Protein AF-A3W3N4-F1 (afdb_monomer_lite)

Secondary structure (DSSP, 8-state):
-EEEEEEETTEEEEEEE----TTSS-----S-PPPTT-EEEEEEETTEEEEEEEESSHHHHHHHHHHHT-TT-EEEE------

Structure (mmCIF, N/CA/C/O backbone):
data_AF-A3W3N4-F1
#
_entry.id   AF-A3W3N4-F1
#
loop_
_atom_site.group_PDB
_atom_site.id
_atom_site.type_symbol
_atom_site.label_atom_id
_atom_site.label_alt_id
_atom_site.label_comp_id
_atom_site.label_asym_id
_atom_site.label_entity_id
_atom_site.label_seq_id
_atom_site.pdbx_PDB_ins_code
_atom_site.Cartn_x
_atom_site.Cartn_y
_atom_site.Cartn_z
_atom_site.occupancy
_atom_site.B_iso_or_equiv
_atom_site.auth_seq_id
_atom_site.auth_comp_id
_atom_site.auth_asym_id
_atom_site.auth_atom_id
_atom_site.pdbx_PDB_model_num
ATOM 1 N N . MET A 1 1 ? 14.175 -2.798 -4.374 1.00 53.03 1 MET A N 1
ATOM 2 C CA . MET A 1 1 ? 15.544 -2.297 -4.090 1.00 53.03 1 MET A CA 1
ATOM 3 C C . MET A 1 1 ? 15.955 -1.339 -5.207 1.00 53.03 1 MET A C 1
ATOM 5 O O . MET A 1 1 ? 15.612 -1.613 -6.353 1.00 53.03 1 MET A O 1
ATOM 9 N N . HIS A 1 2 ? 16.597 -0.205 -4.894 1.00 58.59 2 HIS A N 1
ATOM 10 C CA . HIS A 1 2 ? 17.083 0.750 -5.906 1.00 58.59 2 HIS A CA 1
ATOM 11 C C . HIS A 1 2 ? 18.355 0.209 -6.560 1.00 58.59 2 HIS A C 1
ATOM 13 O O . HIS A 1 2 ? 19.331 -0.036 -5.855 1.00 58.59 2 HIS A O 1
ATOM 19 N N . GLU A 1 3 ? 18.345 -0.002 -7.877 1.00 55.88 3 GLU A N 1
ATOM 20 C CA . GLU A 1 3 ? 19.464 -0.642 -8.591 1.00 55.88 3 GLU A CA 1
ATOM 21 C C . GLU A 1 3 ? 20.375 0.351 -9.315 1.00 55.88 3 GLU A C 1
ATOM 23 O O . GLU A 1 3 ? 21.451 -0.024 -9.780 1.00 55.88 3 GLU A O 1
ATOM 28 N N . GLY A 1 4 ? 19.984 1.624 -9.385 1.00 48.06 4 GLY A N 1
ATOM 29 C CA . GLY A 1 4 ? 20.818 2.678 -9.947 1.00 48.06 4 GLY A CA 1
ATOM 30 C C . GLY A 1 4 ? 20.025 3.788 -10.624 1.00 48.06 4 GLY A C 1
ATOM 31 O O . GLY A 1 4 ? 18.857 3.635 -10.980 1.00 48.06 4 GLY A O 1
ATOM 32 N N . ASN A 1 5 ? 20.700 4.921 -10.800 1.00 53.22 5 ASN A N 1
ATOM 33 C CA . ASN A 1 5 ? 20.205 6.074 -11.542 1.00 53.22 5 ASN A CA 1
ATOM 34 C C . ASN A 1 5 ? 20.996 6.193 -12.847 1.00 53.22 5 ASN A C 1
ATOM 36 O O . ASN A 1 5 ? 22.226 6.252 -12.803 1.00 53.22 5 ASN A O 1
ATOM 40 N N . PHE A 1 6 ? 20.313 6.285 -13.990 1.00 55.94 6 PHE A N 1
ATOM 41 C CA . PHE A 1 6 ? 20.943 6.795 -15.208 1.00 55.94 6 PHE A CA 1
ATOM 42 C C . PHE A 1 6 ? 20.766 8.313 -15.236 1.00 55.94 6 PHE A C 1
ATOM 44 O O . PHE A 1 6 ? 19.633 8.803 -15.242 1.00 55.94 6 PHE A O 1
ATOM 51 N N . ALA A 1 7 ? 21.872 9.058 -15.207 1.00 56.72 7 ALA A N 1
ATOM 52 C CA . 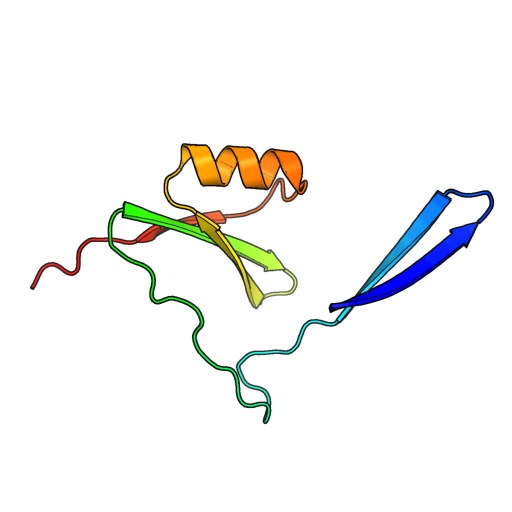ALA A 1 7 ? 21.848 10.513 -15.108 1.00 56.72 7 ALA A CA 1
ATOM 53 C C . ALA A 1 7 ? 22.688 11.188 -16.201 1.00 56.72 7 ALA A C 1
ATOM 55 O O . ALA A 1 7 ? 23.761 10.706 -16.559 1.00 56.72 7 ALA A O 1
ATOM 56 N N . SER A 1 8 ? 22.203 12.333 -16.683 1.00 53.06 8 SER A N 1
ATOM 57 C CA . SER A 1 8 ? 22.932 13.277 -17.539 1.00 53.06 8 SER A CA 1
ATOM 58 C C . SER A 1 8 ? 22.764 14.679 -16.955 1.00 53.06 8 SER A C 1
ATOM 60 O O . SER A 1 8 ? 21.673 15.024 -16.508 1.00 53.06 8 SER A O 1
ATOM 62 N N . GLU A 1 9 ? 23.845 15.461 -16.892 1.00 72.75 9 GLU A N 1
ATOM 63 C CA . GLU A 1 9 ? 23.853 16.849 -16.382 1.00 72.75 9 GLU A CA 1
ATOM 64 C C . GLU A 1 9 ? 23.197 17.047 -14.995 1.00 72.75 9 GLU A C 1
ATOM 66 O O . GLU A 1 9 ? 22.645 18.098 -14.687 1.00 72.75 9 GLU A O 1
ATOM 71 N N . GLY A 1 10 ? 23.258 16.030 -14.128 1.00 65.38 10 GLY A N 1
ATOM 72 C CA . GLY A 1 10 ? 22.696 16.085 -12.772 1.00 65.38 10 GLY A CA 1
ATOM 73 C C . GLY A 1 10 ? 21.197 15.773 -12.675 1.00 65.38 10 GLY A C 1
ATOM 74 O O . GLY A 1 10 ? 20.657 15.764 -11.570 1.00 65.38 10 GLY A O 1
ATOM 75 N N . MET A 1 11 ? 20.534 15.458 -13.791 1.00 66.38 11 MET A N 1
ATOM 76 C CA . MET A 1 11 ? 19.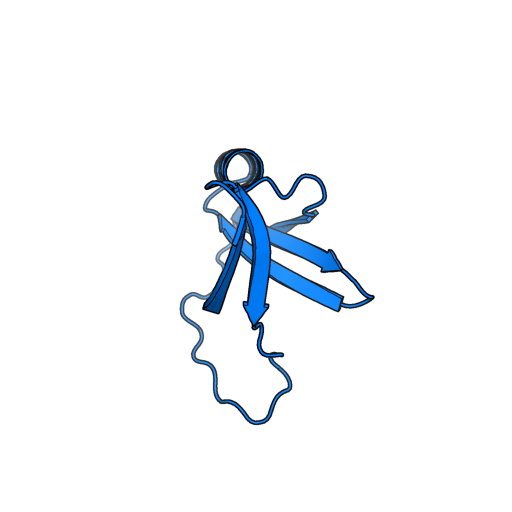148 14.991 -13.823 1.00 66.38 11 MET A CA 1
ATOM 77 C C . MET A 1 11 ? 19.103 13.462 -13.923 1.00 66.38 11 MET A C 1
ATOM 79 O O . MET A 1 11 ? 19.717 12.876 -14.816 1.00 66.38 11 MET A O 1
ATOM 83 N N . ILE A 1 12 ? 18.362 12.807 -13.021 1.00 63.94 12 ILE A N 1
ATOM 84 C CA . ILE A 1 12 ? 18.039 11.378 -13.141 1.00 63.94 12 ILE A CA 1
ATOM 85 C C . ILE A 1 12 ? 16.998 11.243 -14.255 1.00 63.94 12 ILE A C 1
ATOM 87 O O . ILE A 1 12 ? 15.874 11.714 -14.102 1.00 63.94 12 ILE A O 1
ATOM 91 N N . LEU A 1 13 ? 17.374 10.623 -15.375 1.00 64.69 13 LEU A N 1
ATOM 92 C CA . LEU A 1 13 ? 16.448 10.347 -16.478 1.00 64.69 13 LEU A CA 1
ATOM 93 C C . LEU A 1 13 ? 15.657 9.057 -16.240 1.00 64.69 13 LEU A C 1
ATOM 95 O O . LEU A 1 13 ? 14.505 8.962 -16.655 1.00 64.69 13 LEU A O 1
ATOM 99 N N . VAL A 1 14 ? 16.278 8.062 -15.596 1.00 59.47 14 VAL A N 1
ATOM 100 C CA . VAL A 1 14 ? 15.667 6.757 -15.310 1.00 59.47 14 VAL A CA 1
ATOM 101 C C . VAL A 1 14 ? 16.123 6.257 -13.941 1.00 59.47 14 VAL A C 1
ATOM 103 O O . VAL A 1 14 ? 17.324 6.193 -13.665 1.00 59.47 14 VAL A O 1
ATOM 106 N N . THR A 1 15 ? 15.156 5.848 -13.122 1.00 57.91 15 THR A N 1
ATOM 107 C CA . THR A 1 15 ? 15.356 5.075 -11.889 1.00 57.91 15 THR A CA 1
ATOM 108 C C . THR A 1 15 ? 15.048 3.615 -12.204 1.00 57.91 15 THR A C 1
ATOM 110 O O . THR A 1 15 ? 13.940 3.311 -12.645 1.00 57.91 15 THR A O 1
ATOM 113 N N . ILE A 1 16 ? 16.005 2.708 -11.990 1.00 62.09 16 ILE A N 1
ATOM 114 C CA . ILE A 1 16 ? 15.757 1.267 -12.130 1.00 62.09 16 ILE A CA 1
ATOM 115 C C . ILE A 1 16 ? 15.462 0.700 -10.746 1.00 62.09 16 ILE A C 1
ATOM 117 O O . ILE A 1 16 ? 16.321 0.687 -9.862 1.00 62.09 16 ILE A O 1
ATOM 121 N N . MET A 1 17 ? 14.241 0.210 -10.567 1.00 62.91 17 MET A N 1
ATOM 122 C CA . MET A 1 17 ? 13.842 -0.533 -9.380 1.00 62.91 17 MET A CA 1
ATOM 123 C C . MET A 1 17 ? 13.673 -2.002 -9.743 1.00 62.91 17 MET A C 1
ATOM 125 O O . MET A 1 17 ? 12.991 -2.324 -10.715 1.00 62.91 17 MET A O 1
ATOM 129 N N . ARG A 1 18 ? 14.264 -2.897 -8.945 1.00 66.62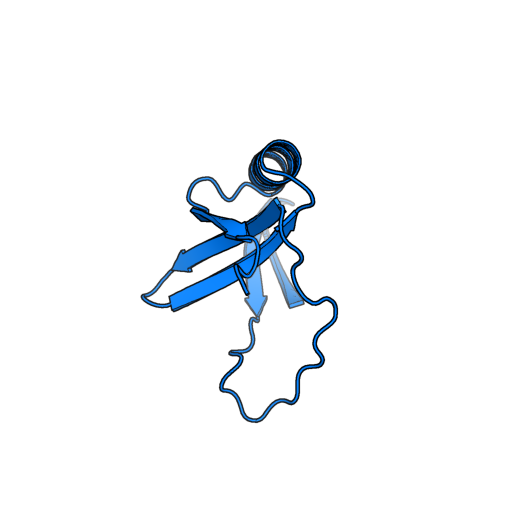 18 ARG A N 1
ATOM 130 C CA . ARG A 1 18 ? 13.947 -4.328 -9.001 1.00 66.62 18 ARG A CA 1
ATOM 131 C C . ARG A 1 18 ? 12.983 -4.673 -7.883 1.00 66.62 18 ARG A C 1
ATOM 133 O O . ARG A 1 18 ? 13.308 -4.526 -6.696 1.00 66.62 18 ARG A O 1
ATOM 140 N N . GLY A 1 19 ? 11.800 -5.102 -8.298 1.00 67.56 19 GLY A N 1
ATOM 141 C CA . GLY A 1 19 ? 10.864 -5.860 -7.485 1.00 67.56 19 GLY A CA 1
ATOM 142 C C . GLY A 1 19 ? 11.127 -7.356 -7.641 1.00 67.56 19 GLY A C 1
ATOM 143 O O . GLY A 1 19 ? 11.663 -7.805 -8.657 1.00 67.56 19 GLY A O 1
ATOM 144 N N . HIS A 1 20 ? 10.757 -8.122 -6.622 1.00 74.38 20 HIS A N 1
ATOM 145 C CA . HIS A 1 20 ? 10.660 -9.573 -6.704 1.00 74.38 20 HIS A CA 1
ATOM 146 C C . HIS A 1 20 ? 9.205 -9.945 -6.490 1.00 74.38 20 HIS A C 1
ATOM 148 O O . HIS A 1 20 ? 8.555 -9.394 -5.606 1.00 74.38 20 HIS A O 1
ATOM 154 N N . SER A 1 21 ? 8.705 -10.871 -7.297 1.00 70.88 21 SER A N 1
ATOM 155 C CA . SER A 1 21 ? 7.350 -11.363 -7.113 1.00 70.88 21 SER A CA 1
ATOM 156 C C . SER A 1 21 ? 7.266 -12.272 -5.885 1.00 70.88 21 SER A C 1
ATOM 158 O O . SER A 1 21 ? 8.195 -13.041 -5.607 1.00 70.88 21 SER A O 1
ATOM 160 N N . ALA A 1 22 ? 6.148 -12.193 -5.164 1.00 74.12 22 ALA A N 1
ATOM 161 C CA . ALA A 1 22 ? 5.880 -13.013 -3.982 1.00 74.12 22 ALA A CA 1
ATOM 162 C C . ALA A 1 22 ? 5.699 -14.507 -4.317 1.00 74.12 22 ALA A C 1
ATOM 164 O O . ALA A 1 22 ? 5.843 -15.351 -3.441 1.00 74.12 22 ALA A O 1
ATOM 165 N N . ASP A 1 23 ? 5.422 -14.838 -5.581 1.00 78.94 23 ASP A N 1
ATOM 166 C CA . ASP A 1 23 ? 5.329 -16.212 -6.096 1.00 78.94 23 ASP A CA 1
ATOM 167 C C . ASP A 1 23 ? 6.680 -16.792 -6.562 1.00 78.94 23 ASP A C 1
ATOM 169 O O . ASP A 1 23 ? 6.750 -17.926 -7.041 1.00 78.94 23 ASP A O 1
ATOM 173 N N . SER A 1 24 ? 7.768 -16.027 -6.438 1.00 82.44 24 SER A N 1
ATOM 174 C CA . SER A 1 24 ? 9.104 -16.510 -6.778 1.00 82.44 24 SER A CA 1
ATOM 175 C C . SER A 1 24 ? 9.594 -17.565 -5.782 1.00 82.44 24 SER A C 1
ATOM 177 O O . SER A 1 24 ? 9.080 -17.704 -4.678 1.00 82.44 24 SER A O 1
ATOM 179 N N . ALA A 1 25 ? 10.659 -18.290 -6.134 1.00 85.88 25 ALA A N 1
ATOM 180 C CA . ALA A 1 25 ? 11.295 -19.255 -5.230 1.00 85.88 25 ALA A CA 1
ATOM 181 C C . ALA A 1 25 ? 12.044 -18.605 -4.040 1.00 85.88 25 ALA A C 1
ATOM 183 O O . ALA A 1 25 ? 12.777 -19.289 -3.326 1.00 85.88 25 ALA A O 1
ATOM 184 N N . LEU A 1 26 ? 11.919 -17.286 -3.858 1.00 83.12 26 LEU A N 1
ATOM 185 C CA . LEU A 1 26 ? 12.482 -16.568 -2.722 1.00 83.12 26 LEU A CA 1
ATOM 186 C C . LEU A 1 26 ? 11.587 -16.742 -1.493 1.00 83.12 26 LEU A C 1
ATOM 188 O O . LEU A 1 26 ? 10.366 -16.798 -1.594 1.00 83.12 26 LEU A O 1
ATOM 192 N N . VAL A 1 27 ? 12.212 -16.795 -0.320 1.00 78.06 27 VAL A N 1
ATOM 193 C CA . VAL A 1 27 ? 11.501 -16.810 0.960 1.00 78.06 27 VAL A CA 1
ATOM 194 C C . VAL A 1 27 ? 11.419 -15.379 1.473 1.00 78.06 27 VAL A C 1
ATOM 196 O O . VAL A 1 27 ? 12.441 -14.702 1.591 1.00 78.06 27 VAL A O 1
ATOM 199 N N . PHE A 1 28 ? 10.203 -14.935 1.776 1.00 75.31 28 PHE A N 1
ATOM 200 C CA . PHE A 1 28 ? 9.924 -13.634 2.373 1.00 75.31 28 PHE A CA 1
ATOM 201 C C . PHE A 1 28 ? 9.386 -13.838 3.788 1.00 75.31 28 PHE A C 1
ATOM 203 O O . PHE A 1 28 ? 8.591 -14.747 4.025 1.00 75.31 28 PHE A O 1
ATOM 210 N N . GLU A 1 29 ? 9.803 -12.985 4.719 1.00 78.06 29 GLU A N 1
ATOM 211 C CA . GLU A 1 29 ? 9.223 -12.920 6.061 1.00 78.06 29 GLU A CA 1
ATOM 212 C C . GLU A 1 29 ? 8.152 -11.825 6.103 1.00 78.06 29 GLU A C 1
ATOM 214 O O . GLU A 1 29 ? 8.325 -10.747 5.528 1.00 78.06 29 GLU A O 1
ATOM 219 N N . VAL A 1 30 ? 7.038 -12.099 6.786 1.00 79.12 30 VAL A N 1
ATOM 220 C CA . VAL A 1 30 ? 5.998 -11.094 7.037 1.00 79.12 30 VAL A CA 1
ATOM 221 C C . VAL A 1 30 ? 6.506 -10.156 8.127 1.00 79.12 30 VAL A C 1
ATOM 223 O O . VAL A 1 30 ? 6.727 -10.583 9.257 1.00 79.12 30 VAL A O 1
ATOM 226 N N . ALA A 1 31 ? 6.709 -8.885 7.785 1.00 79.19 31 ALA A N 1
ATOM 227 C CA . ALA A 1 31 ? 7.192 -7.883 8.735 1.00 79.19 31 ALA A CA 1
ATOM 228 C C . ALA A 1 31 ? 6.104 -7.429 9.722 1.00 79.19 31 ALA A C 1
ATOM 230 O O . ALA A 1 31 ? 6.400 -7.145 10.879 1.00 79.19 31 ALA A O 1
ATOM 231 N N . GLU A 1 32 ? 4.855 -7.359 9.260 1.00 81.94 32 GLU A N 1
ATOM 232 C CA . GLU A 1 32 ? 3.699 -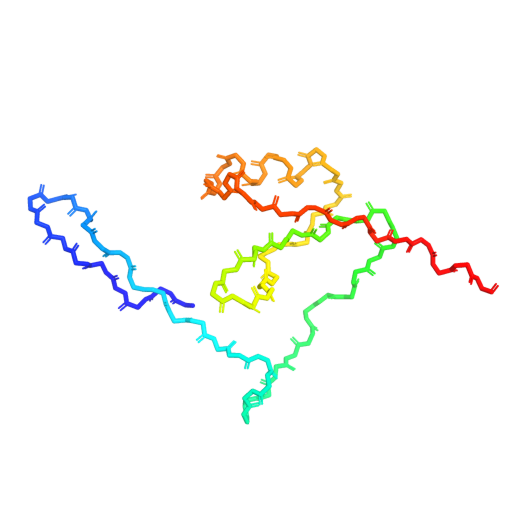6.924 10.041 1.00 81.94 32 GLU A CA 1
ATOM 233 C C . GLU A 1 32 ? 2.426 -7.540 9.451 1.00 81.94 32 GLU A C 1
ATOM 235 O O . GLU A 1 32 ? 2.277 -7.620 8.227 1.00 81.94 32 GLU A O 1
ATOM 240 N N . GLU A 1 33 ? 1.513 -7.975 10.319 1.00 87.50 33 GLU A N 1
ATOM 241 C CA . GLU A 1 33 ? 0.177 -8.418 9.929 1.00 87.50 33 GLU A CA 1
ATOM 242 C C . GLU A 1 33 ? -0.804 -7.234 10.014 1.00 87.50 33 GLU A C 1
ATOM 244 O O . GLU A 1 33 ? -0.910 -6.624 11.080 1.00 87.50 33 GLU A O 1
ATOM 249 N N . PRO A 1 34 ? -1.511 -6.876 8.922 1.00 90.31 34 PRO A N 1
ATOM 250 C CA . PRO A 1 34 ? -2.404 -5.723 8.922 1.00 90.31 34 PRO A CA 1
ATOM 251 C C . PRO A 1 34 ? -3.570 -5.900 9.898 1.00 90.31 34 PRO A C 1
ATOM 253 O O . PRO A 1 34 ? -4.324 -6.864 9.800 1.00 90.31 34 PRO A O 1
ATOM 256 N N . THR A 1 35 ? -3.756 -4.922 10.774 1.00 93.62 35 THR A N 1
ATOM 257 C CA . THR A 1 35 ? -4.811 -4.867 11.790 1.00 93.62 35 THR A CA 1
ATOM 258 C C . THR A 1 35 ? -6.023 -4.055 11.320 1.00 93.62 35 THR A C 1
ATOM 260 O O . THR A 1 35 ? -5.873 -3.154 10.484 1.00 93.62 35 THR A O 1
ATOM 263 N N . PRO A 1 36 ? -7.232 -4.337 11.847 1.00 95.19 36 PRO A N 1
ATOM 264 C CA . PRO A 1 36 ? -8.441 -3.591 11.513 1.00 95.19 36 PRO A CA 1
ATOM 265 C C . PRO A 1 36 ? -8.274 -2.075 11.667 1.00 95.19 36 PRO A C 1
ATOM 267 O O . PRO A 1 36 ? -7.725 -1.584 12.652 1.00 95.19 36 PRO A O 1
ATOM 270 N N . GLY A 1 37 ? -8.761 -1.321 10.682 1.00 93.50 37 GLY A N 1
ATOM 271 C CA . GLY A 1 37 ? -8.653 0.140 10.635 1.00 93.50 37 GLY A CA 1
ATOM 272 C C . GLY A 1 37 ? -7.377 0.678 9.975 1.00 93.50 37 GLY A C 1
ATOM 273 O O . GLY A 1 37 ? -7.379 1.836 9.550 1.00 93.50 37 GLY A O 1
ATOM 274 N N . GLN A 1 38 ? -6.331 -0.142 9.803 1.00 96.94 38 GLN A N 1
ATOM 275 C CA . GLN A 1 38 ? -5.200 0.222 8.944 1.00 96.94 38 GLN A CA 1
ATOM 276 C C . GLN A 1 38 ? -5.624 0.268 7.467 1.00 96.94 38 GLN A C 1
ATOM 278 O O . GLN A 1 38 ? -6.668 -0.253 7.066 1.00 96.94 38 GLN A O 1
ATOM 283 N N . VAL A 1 39 ? -4.800 0.899 6.632 1.00 97.25 39 VAL A N 1
ATOM 284 C CA . VAL A 1 39 ? -5.058 1.092 5.203 1.00 97.25 39 VAL A CA 1
ATOM 285 C C . VAL A 1 39 ? -3.918 0.518 4.377 1.00 97.25 39 VAL A C 1
ATOM 287 O O . VAL A 1 39 ? -2.772 0.952 4.482 1.00 97.25 39 VAL A O 1
ATOM 290 N N . ARG A 1 40 ? -4.246 -0.442 3.515 1.00 95.94 40 ARG A N 1
ATOM 291 C CA . ARG A 1 40 ? -3.338 -1.019 2.523 1.00 95.94 40 ARG A CA 1
ATOM 292 C C . ARG A 1 40 ? -3.337 -0.138 1.275 1.00 95.94 40 ARG A C 1
ATOM 294 O O . ARG A 1 40 ? -4.397 0.196 0.745 1.00 95.94 40 ARG A O 1
ATOM 301 N N . VAL A 1 41 ? -2.148 0.235 0.814 1.00 96.12 41 VAL A N 1
ATOM 302 C CA . VAL A 1 41 ? -1.927 1.033 -0.395 1.00 96.12 41 VAL A CA 1
ATOM 303 C C . VAL A 1 41 ? -1.394 0.119 -1.489 1.00 96.12 41 VAL A C 1
ATOM 305 O O . VAL A 1 41 ? -0.323 -0.470 -1.334 1.00 96.12 41 VAL A O 1
ATOM 308 N N . PHE A 1 42 ? -2.120 0.023 -2.597 1.00 94.62 42 PHE A N 1
ATOM 309 C CA . PHE A 1 42 ? -1.774 -0.821 -3.737 1.00 94.62 42 PHE A CA 1
ATOM 310 C C . PHE A 1 42 ? -1.559 -0.001 -5.001 1.00 94.62 42 PHE A C 1
ATOM 312 O O . PHE A 1 42 ? -2.153 1.063 -5.170 1.00 94.62 42 PHE A O 1
ATOM 319 N N . LEU A 1 43 ? -0.771 -0.534 -5.927 1.00 91.50 43 LEU A N 1
ATOM 320 C CA . LEU A 1 43 ? -0.680 -0.035 -7.291 1.00 91.50 43 LEU A CA 1
ATOM 321 C C . LEU A 1 43 ? -1.009 -1.157 -8.266 1.00 91.50 43 LEU A C 1
ATOM 323 O O . LEU A 1 43 ? -0.358 -2.199 -8.263 1.00 91.50 43 LEU A O 1
ATOM 327 N N . ASP A 1 44 ? -1.998 -0.918 -9.123 1.00 89.75 44 ASP A N 1
ATOM 328 C CA . ASP A 1 44 ? -2.257 -1.807 -10.246 1.00 89.75 44 ASP A CA 1
ATOM 329 C C . ASP A 1 44 ? -1.367 -1.388 -11.419 1.00 89.75 44 ASP A C 1
ATOM 331 O O . ASP A 1 44 ? -1.491 -0.283 -11.959 1.00 89.75 44 ASP A O 1
ATOM 335 N N . PHE A 1 45 ? -0.463 -2.271 -11.830 1.00 80.12 45 PHE A N 1
ATOM 336 C CA . PHE A 1 45 ? 0.421 -2.026 -12.960 1.00 80.12 45 PHE A CA 1
ATOM 337 C C . PHE A 1 45 ? 0.677 -3.315 -13.740 1.00 80.12 45 PHE A C 1
ATOM 339 O O . PHE A 1 45 ? 0.960 -4.367 -13.175 1.00 80.12 45 PHE A O 1
ATOM 346 N N . GLY A 1 46 ? 0.553 -3.248 -15.069 1.00 80.12 46 GLY A N 1
ATOM 347 C CA . GLY A 1 46 ? 0.851 -4.390 -15.941 1.00 80.12 46 GLY A CA 1
ATOM 348 C C . GLY A 1 46 ? -0.014 -5.635 -15.700 1.00 80.12 46 GLY A C 1
ATOM 349 O O . GLY A 1 46 ? 0.424 -6.734 -16.019 1.00 80.12 46 GLY A O 1
ATOM 350 N N . GLY A 1 47 ? -1.220 -5.476 -15.138 1.00 83.44 47 GLY A N 1
ATOM 351 C CA . GLY A 1 47 ? -2.110 -6.589 -14.779 1.00 83.44 47 GLY A CA 1
ATOM 352 C C . GLY A 1 47 ? -1.818 -7.225 -13.416 1.00 83.44 47 GLY A C 1
ATOM 353 O O . GLY A 1 47 ? -2.500 -8.177 -13.048 1.00 83.44 47 GLY A O 1
ATOM 354 N N . ASN A 1 48 ? -0.851 -6.688 -12.670 1.00 80.75 48 ASN A N 1
ATOM 355 C CA . ASN A 1 48 ? -0.514 -7.119 -11.319 1.00 80.75 48 ASN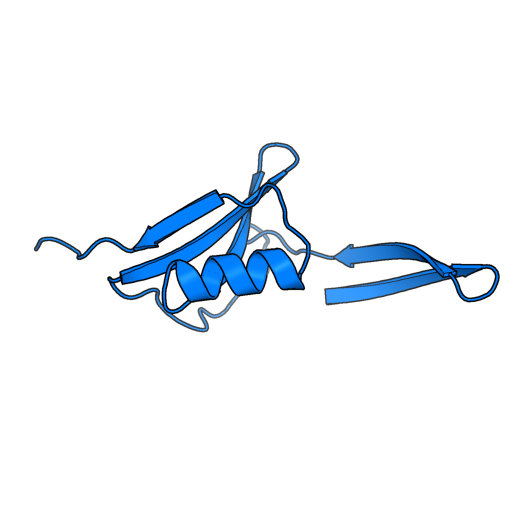 A CA 1
ATOM 356 C C . ASN A 1 48 ? -0.951 -6.071 -10.295 1.00 80.75 48 ASN A C 1
ATOM 358 O O . ASN A 1 48 ? -0.973 -4.875 -10.593 1.00 80.75 48 ASN A O 1
ATOM 362 N N . THR A 1 49 ? -1.240 -6.536 -9.082 1.00 87.56 49 THR A N 1
ATOM 363 C CA . THR A 1 49 ? -1.500 -5.690 -7.915 1.00 87.56 49 THR A CA 1
ATOM 364 C C . THR A 1 49 ? -0.272 -5.723 -7.016 1.00 87.56 49 THR A C 1
ATOM 366 O O . THR A 1 49 ? 0.043 -6.766 -6.442 1.00 87.56 49 THR A O 1
ATOM 369 N N . GLU A 1 50 ? 0.417 -4.595 -6.876 1.00 86.44 50 GLU A N 1
ATOM 370 C CA . GLU A 1 50 ? 1.611 -4.483 -6.038 1.00 86.44 50 GLU A CA 1
ATOM 371 C C . GLU A 1 50 ? 1.281 -3.783 -4.707 1.00 86.44 50 GLU A C 1
ATOM 373 O O . GLU A 1 50 ? 0.782 -2.653 -4.726 1.00 86.44 50 GLU A O 1
ATOM 378 N N . PRO A 1 51 ? 1.543 -4.409 -3.541 1.00 89.69 51 PRO A N 1
ATOM 379 C CA . PRO A 1 51 ? 1.447 -3.732 -2.251 1.00 89.69 51 PRO A CA 1
ATOM 380 C C . PRO A 1 51 ? 2.600 -2.737 -2.095 1.00 89.69 51 PRO A C 1
ATOM 382 O O . PRO A 1 51 ? 3.769 -3.107 -2.189 1.00 89.69 51 PRO A O 1
ATOM 385 N N . LEU A 1 52 ? 2.270 -1.473 -1.832 1.00 90.56 52 LEU A N 1
ATOM 386 C CA . LEU A 1 52 ? 3.250 -0.398 -1.690 1.00 90.56 52 LEU A CA 1
ATOM 387 C C . LEU A 1 52 ? 3.500 -0.004 -0.231 1.00 90.56 52 LEU A C 1
ATOM 389 O O . LEU A 1 52 ? 4.644 0.232 0.156 1.00 90.56 52 LEU A O 1
ATOM 393 N N . HIS A 1 53 ? 2.436 0.117 0.566 1.00 93.06 53 HIS A N 1
ATOM 394 C CA . HIS A 1 53 ? 2.517 0.622 1.936 1.00 93.06 53 HIS A CA 1
ATOM 395 C C . HIS A 1 53 ? 1.332 0.153 2.791 1.00 93.06 53 HIS A C 1
ATOM 397 O O . HIS A 1 53 ? 0.234 -0.060 2.277 1.00 93.06 53 HIS A O 1
ATOM 403 N N . LEU A 1 54 ? 1.551 0.030 4.100 1.00 95.56 54 LEU A N 1
ATOM 404 C CA . LEU A 1 54 ? 0.518 -0.172 5.113 1.00 95.56 54 LEU A CA 1
ATOM 405 C C . LEU A 1 54 ? 0.527 1.054 6.029 1.00 95.56 54 LEU A C 1
ATOM 407 O O . LEU A 1 54 ? 1.533 1.333 6.675 1.00 95.56 54 LEU A O 1
ATOM 411 N N . ALA A 1 55 ? -0.570 1.802 6.042 1.00 96.19 55 ALA A N 1
ATOM 412 C CA . ALA A 1 55 ? -0.704 3.043 6.790 1.00 96.19 55 ALA A CA 1
ATOM 413 C C . ALA A 1 55 ? -1.650 2.874 7.983 1.00 96.19 55 ALA A C 1
ATOM 415 O O . ALA A 1 55 ? -2.628 2.134 7.918 1.00 96.19 55 ALA A O 1
ATOM 416 N N . GLU A 1 56 ? -1.415 3.636 9.049 1.00 96.56 56 GLU A N 1
ATOM 417 C CA . GLU A 1 56 ? -2.248 3.603 10.261 1.00 96.56 56 GLU A CA 1
ATOM 418 C C . GLU A 1 56 ? -3.672 4.145 10.049 1.00 96.56 56 GLU A C 1
ATOM 420 O O . GLU A 1 56 ? -4.562 3.891 10.852 1.00 96.56 56 GLU A O 1
ATOM 425 N N . SER A 1 57 ? -3.898 4.937 8.997 1.00 96.88 57 SER A N 1
ATOM 426 C CA . SER A 1 57 ? -5.197 5.537 8.681 1.00 96.88 57 SER A CA 1
ATOM 427 C C . SER A 1 57 ? -5.253 6.017 7.230 1.00 96.88 57 SER A C 1
ATOM 429 O O . SER A 1 57 ? -4.223 6.125 6.561 1.00 96.88 57 SER A O 1
ATOM 431 N N . ILE A 1 58 ? -6.451 6.384 6.757 1.00 96.94 58 ILE A N 1
ATOM 432 C CA . ILE A 1 58 ? -6.649 6.973 5.419 1.00 96.94 58 ILE A CA 1
ATOM 433 C C . ILE A 1 58 ? -5.814 8.246 5.260 1.00 96.94 58 ILE A C 1
ATOM 435 O O . ILE A 1 58 ? -5.104 8.394 4.272 1.00 96.94 58 ILE A O 1
ATOM 439 N N . THR A 1 59 ? -5.827 9.137 6.255 1.00 97.88 59 THR A N 1
ATOM 440 C CA . THR A 1 59 ? -5.047 10.382 6.211 1.00 97.88 59 THR A CA 1
ATOM 441 C C . THR A 1 59 ? -3.547 10.111 6.111 1.00 97.88 59 THR A C 1
ATOM 443 O O . THR A 1 59 ? -2.848 10.773 5.345 1.00 97.88 59 THR A O 1
ATOM 446 N N . ALA A 1 60 ? -3.039 9.118 6.848 1.00 97.69 60 ALA A N 1
ATOM 447 C CA . ALA A 1 60 ? -1.638 8.717 6.745 1.00 97.69 60 ALA A CA 1
ATOM 448 C C . ALA A 1 60 ? -1.314 8.149 5.350 1.00 97.69 60 ALA A C 1
ATOM 450 O O . ALA A 1 60 ? -0.280 8.496 4.777 1.00 97.69 60 ALA A O 1
ATOM 451 N N . ALA A 1 61 ? -2.217 7.350 4.774 1.00 97.31 61 ALA A N 1
ATOM 452 C CA . ALA A 1 61 ? -2.069 6.809 3.425 1.00 97.31 61 ALA A CA 1
ATOM 453 C C . ALA A 1 61 ? -2.047 7.911 2.351 1.00 97.31 61 ALA A C 1
ATOM 455 O O . ALA A 1 61 ? -1.185 7.902 1.475 1.00 97.31 61 ALA A O 1
ATOM 456 N N . GLU A 1 62 ? -2.948 8.891 2.433 1.00 96.44 62 GLU A N 1
ATOM 457 C CA . GLU A 1 62 ? -3.014 10.022 1.498 1.00 96.44 62 GLU A CA 1
ATOM 458 C C . GLU A 1 62 ? -1.754 10.893 1.561 1.00 96.44 62 GLU A C 1
ATOM 460 O O . GLU A 1 62 ? -1.196 11.259 0.523 1.00 96.44 62 GLU A O 1
ATOM 465 N N . LEU A 1 63 ? -1.268 11.190 2.772 1.00 97.50 63 LEU A N 1
ATOM 466 C CA . LEU A 1 63 ? -0.014 11.921 2.969 1.00 97.50 63 LEU A CA 1
ATOM 467 C C . LEU A 1 63 ? 1.175 11.158 2.382 1.00 97.50 63 LEU A C 1
ATOM 469 O O . LEU A 1 63 ? 2.032 11.760 1.731 1.00 97.50 63 LEU A O 1
ATOM 473 N N . TRP A 1 64 ? 1.213 9.840 2.582 1.00 96.88 64 TRP A N 1
ATOM 474 C CA . TRP A 1 64 ? 2.239 8.982 2.005 1.00 96.88 64 TRP A CA 1
ATOM 475 C C . TRP A 1 64 ? 2.177 8.984 0.468 1.00 96.88 64 TRP A C 1
ATOM 477 O O . TRP A 1 64 ? 3.192 9.238 -0.178 1.00 96.88 64 TRP A O 1
ATOM 487 N N . ILE A 1 65 ? 0.990 8.828 -0.131 1.00 95.81 65 ILE A N 1
ATOM 488 C CA . ILE A 1 65 ? 0.795 8.887 -1.591 1.00 95.81 65 ILE A CA 1
ATOM 489 C C . ILE A 1 65 ? 1.263 10.228 -2.161 1.00 95.81 65 ILE A C 1
ATOM 491 O O . ILE A 1 65 ? 1.963 10.260 -3.175 1.00 95.81 65 ILE A O 1
ATOM 495 N N . ALA A 1 66 ? 0.880 11.338 -1.526 1.00 94.44 66 ALA A N 1
ATOM 496 C CA . ALA A 1 66 ? 1.256 12.673 -1.978 1.00 94.44 66 ALA A CA 1
ATOM 497 C C . ALA A 1 66 ? 2.776 12.882 -1.928 1.00 94.44 66 ALA A C 1
ATOM 499 O O . ALA A 1 66 ? 3.341 13.500 -2.832 1.00 94.44 66 ALA A O 1
ATOM 500 N N . LYS A 1 67 ? 3.429 12.343 -0.893 1.00 94.44 67 LYS A N 1
ATOM 501 C CA . LYS A 1 67 ? 4.878 12.411 -0.706 1.00 94.44 67 LYS A CA 1
ATOM 502 C C . LYS A 1 67 ? 5.639 11.561 -1.728 1.00 94.44 67 LYS A C 1
ATOM 504 O O . LYS A 1 67 ? 6.617 12.044 -2.291 1.00 94.44 67 LYS A O 1
ATOM 509 N N . GLU A 1 68 ? 5.199 10.328 -1.969 1.00 91.50 68 GLU A N 1
ATOM 510 C CA . GLU A 1 68 ? 5.896 9.376 -2.847 1.00 91.50 68 GLU A CA 1
ATOM 511 C C . GLU A 1 68 ? 5.492 9.515 -4.330 1.00 91.50 68 GLU A C 1
ATOM 513 O O . GLU A 1 68 ? 6.185 9.031 -5.221 1.00 91.50 68 GLU A 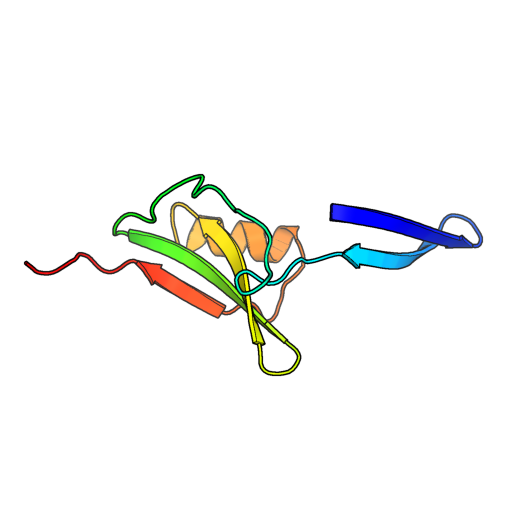O 1
ATOM 518 N N . GLY A 1 69 ? 4.391 10.217 -4.624 1.00 90.62 69 GLY A N 1
ATOM 519 C CA . GLY A 1 69 ? 3.962 10.550 -5.985 1.00 90.62 69 GLY A CA 1
ATOM 520 C C . GLY A 1 69 ? 3.096 9.491 -6.680 1.00 90.62 69 GLY A C 1
ATOM 521 O O . GLY A 1 69 ? 2.826 9.621 -7.877 1.00 90.62 69 GLY A O 1
ATOM 522 N N . TYR A 1 70 ? 2.608 8.479 -5.957 1.00 89.88 70 TYR A N 1
ATOM 523 C CA . TYR A 1 70 ? 1.773 7.393 -6.494 1.00 89.88 70 TYR A CA 1
ATOM 524 C C . TYR A 1 70 ? 0.304 7.801 -6.689 1.00 89.88 70 TYR A C 1
ATOM 526 O O . TYR A 1 70 ? -0.606 7.284 -6.049 1.00 89.88 70 TYR A O 1
ATOM 534 N N . ARG A 1 71 ? 0.052 8.732 -7.613 1.00 82.75 71 ARG A N 1
ATOM 535 C CA . ARG A 1 71 ? -1.267 9.369 -7.832 1.00 82.75 71 ARG A CA 1
ATOM 536 C C . ARG A 1 71 ? -2.422 8.418 -8.177 1.00 82.75 71 ARG A C 1
ATOM 538 O O . ARG A 1 71 ? -3.569 8.821 -8.046 1.00 82.75 71 ARG A O 1
ATOM 545 N N . ASN A 1 72 ? -2.123 7.196 -8.615 1.00 88.62 72 ASN A N 1
ATOM 546 C CA . ASN A 1 72 ? -3.115 6.187 -9.003 1.00 88.62 72 ASN A CA 1
ATOM 547 C C . ASN A 1 72 ? -3.144 4.989 -8.040 1.00 88.62 72 ASN A C 1
ATOM 549 O O . ASN A 1 72 ? -3.617 3.919 -8.415 1.00 88.62 72 ASN A O 1
ATOM 553 N N . ALA A 1 73 ? -2.594 5.138 -6.834 1.00 94.75 73 ALA A N 1
ATOM 554 C CA . ALA A 1 73 ? -2.659 4.082 -5.839 1.00 94.75 73 ALA A CA 1
ATOM 555 C C . ALA A 1 73 ? -4.104 3.870 -5.351 1.00 94.75 73 ALA A C 1
ATOM 557 O O . ALA A 1 73 ? -4.842 4.828 -5.112 1.00 94.75 73 ALA A O 1
ATOM 558 N N . ARG A 1 74 ? -4.495 2.605 -5.185 1.00 95.69 74 ARG A N 1
ATOM 559 C CA . ARG A 1 74 ? -5.765 2.193 -4.580 1.00 95.69 74 ARG A CA 1
ATOM 560 C C . ARG A 1 74 ? -5.581 2.038 -3.073 1.00 95.69 74 ARG A C 1
ATOM 562 O O . ARG A 1 74 ? -4.568 1.507 -2.625 1.00 95.69 74 ARG A O 1
ATOM 569 N N . LEU A 1 75 ? -6.575 2.479 -2.307 1.00 96.44 75 LEU A N 1
ATOM 570 C CA . LEU A 1 75 ? -6.630 2.313 -0.857 1.00 96.44 75 LEU A CA 1
ATOM 571 C C . LEU A 1 75 ? -7.653 1.238 -0.489 1.00 96.44 75 LEU A C 1
ATOM 573 O O . LEU A 1 75 ? -8.779 1.266 -0.986 1.00 96.44 75 LEU A O 1
ATOM 577 N N . GLU A 1 76 ? -7.280 0.335 0.412 1.00 96.94 76 GLU A N 1
ATOM 578 C CA . GLU A 1 76 ? -8.171 -0.674 0.988 1.00 96.94 76 GLU A CA 1
ATOM 579 C C . GLU A 1 76 ? -8.059 -0.647 2.512 1.00 96.94 76 GLU A C 1
ATOM 581 O O . GLU A 1 76 ? -6.976 -0.822 3.070 1.00 96.94 76 GLU A O 1
ATOM 586 N N . ILE A 1 77 ? -9.180 -0.414 3.194 1.00 96.44 77 ILE A N 1
ATOM 587 C CA . ILE A 1 77 ? -9.232 -0.437 4.658 1.00 96.44 77 ILE A CA 1
ATOM 588 C C . ILE A 1 77 ? -9.270 -1.897 5.105 1.00 96.44 77 ILE A C 1
ATOM 590 O O . ILE A 1 77 ? -10.058 -2.688 4.586 1.00 96.44 77 ILE A O 1
ATOM 594 N N . VAL A 1 78 ? -8.435 -2.246 6.078 1.00 95.00 78 VAL A N 1
ATOM 595 C CA . VAL A 1 78 ? -8.492 -3.550 6.735 1.00 95.00 78 VAL A CA 1
ATOM 596 C C . VAL A 1 78 ? -9.774 -3.597 7.560 1.00 95.00 78 VAL A C 1
ATOM 598 O O . VAL A 1 78 ? -9.945 -2.816 8.498 1.00 95.00 78 VAL A O 1
ATOM 601 N N . ALA A 1 79 ? -10.698 -4.470 7.166 1.00 91.69 79 ALA A N 1
ATOM 602 C CA . ALA A 1 79 ? -11.921 -4.705 7.917 1.00 91.69 79 ALA A CA 1
ATOM 603 C C . ALA A 1 79 ? -11.606 -5.380 9.257 1.00 91.69 79 ALA A C 1
ATOM 605 O O . ALA A 1 79 ? -10.584 -6.052 9.393 1.00 91.69 79 ALA A O 1
ATOM 606 N N . ASP A 1 80 ? -12.500 -5.208 10.225 1.00 87.62 80 ASP A N 1
ATOM 607 C CA . ASP A 1 80 ? -12.518 -6.083 11.392 1.00 87.62 80 ASP A CA 1
ATOM 608 C C . ASP A 1 80 ? -12.906 -7.487 10.916 1.00 87.62 80 ASP A C 1
ATOM 610 O O . ASP A 1 80 ? -13.833 -7.620 10.110 1.00 87.62 80 ASP A O 1
ATOM 614 N N . GLU A 1 81 ? -12.182 -8.524 11.343 1.00 71.88 81 GLU A N 1
ATOM 615 C CA . GLU A 1 81 ? -12.670 -9.891 11.157 1.00 71.88 81 GLU A CA 1
ATOM 616 C C . GLU A 1 81 ? -13.913 -10.020 12.042 1.00 71.88 81 GLU A C 1
ATOM 618 O O . GLU A 1 81 ? -13.816 -10.256 13.245 1.00 71.88 81 GLU A O 1
ATOM 623 N N . GLU A 1 82 ? -15.099 -9.803 11.466 1.00 62.31 82 GLU A N 1
ATOM 624 C CA . GLU A 1 82 ? -16.343 -10.211 12.111 1.00 62.31 82 GLU A CA 1
ATOM 625 C C . GLU A 1 82 ? -16.246 -11.725 12.356 1.00 62.31 82 GLU A C 1
ATOM 627 O O . GLU A 1 82 ? -16.221 -12.511 11.407 1.00 62.31 82 GLU A O 1
ATOM 632 N N . GLY A 1 83 ? -16.092 -12.106 13.628 1.00 50.22 83 GLY A N 1
ATOM 633 C CA . GLY A 1 83 ? -15.961 -13.498 14.071 1.00 50.22 83 GLY A CA 1
ATOM 634 C C . GLY A 1 83 ? -17.196 -14.360 13.840 1.00 50.22 83 GLY A C 1
ATOM 635 O O . GLY A 1 83 ? -18.319 -13.813 13.746 1.00 50.22 83 GLY A O 1
#

Foldseek 3Di:
DFPDFDDDPPDGPDTDDDDDDPPDPDDDDDPDDADAQWKWKWDCDPNDIHTDDIGNHPVRVVVVCVVVVVPRIDIDGHHHPPD

pLDDT: mean 81.84, std 14.77, range [48.06, 97.88]

Sequence (83 aa):
MHEGNFASEGMILVTIMRGHSADSALVFEVAEEPTPGQVRVFLDFGGNTEPLHLAESITAAELWIAKEGYRNARLEIVADEEG

Radius of gyration: 15.77 Å; chains: 1; bounding box: 40×36×32 Å